Protein AF-A0A7V7MYS0-F1 (afdb_monomer_lite)

Secondary structure (DSSP, 8-state):
--EEEEE-GGGHHHHHHT--------TTS----TT-EEEEEETTT--EEEEEE--------GGG--HHHHHHTTS-HHHHHHHHHHH-TT-

Radius of gyration: 13.1 Å; chains: 1; bounding box: 32×26×35 Å

Foldseek 3Di:
DAAEDEDEPVCLVCVVVVLQPDDDDDPVDDDDDFQHKYFYAYPPPRDGDDIDGDHDDDDDDLVRDDQVNQVSVVHGSVVVSVVVCVVPVPD

pLDDT: mean 90.18, std 6.96, range [51.91, 96.5]

Sequence (91 aa):
MSHTIHFYDDLIPTVLSGDKTITIRSQTGRRYQPGMRLEVLRHSDGERVAEIEVVDVKNIHFQDLNDSHAVQEHMKLAELRELIQQIYPDI

Structure (mmCIF, N/CA/C/O backbone):
data_AF-A0A7V7MYS0-F1
#
_entry.id   AF-A0A7V7MYS0-F1
#
loop_
_atom_site.group_PDB
_atom_site.id
_atom_site.type_symbol
_atom_site.label_atom_id
_atom_site.label_alt_id
_atom_site.label_comp_id
_atom_site.label_asym_id
_atom_site.label_entity_id
_atom_site.label_seq_id
_atom_site.pdbx_PDB_ins_code
_atom_site.Cartn_x
_atom_site.Cartn_y
_atom_site.Cartn_z
_atom_site.occupancy
_atom_site.B_iso_or_equiv
_atom_site.auth_seq_id
_atom_site.auth_comp_id
_atom_site.auth_asym_id
_atom_site.auth_atom_id
_atom_site.pdbx_PDB_model_num
ATOM 1 N N . MET A 1 1 ? -2.821 -8.458 21.019 1.00 51.91 1 MET A N 1
ATOM 2 C CA . MET A 1 1 ? -2.011 -7.407 20.368 1.00 51.91 1 MET A CA 1
ATOM 3 C C . MET A 1 1 ? -2.642 -7.129 19.018 1.00 51.91 1 MET A C 1
ATOM 5 O O . MET A 1 1 ? -2.886 -8.091 18.299 1.00 51.91 1 MET A O 1
ATOM 9 N N . SER A 1 2 ? -2.984 -5.877 18.716 1.00 69.00 2 SER A N 1
ATOM 10 C CA . SER A 1 2 ? -3.505 -5.493 17.401 1.00 69.00 2 SER A CA 1
ATOM 11 C C . SER A 1 2 ? -2.364 -5.484 16.381 1.00 69.00 2 SER A C 1
ATOM 13 O O . SER A 1 2 ? -1.262 -5.002 16.654 1.00 69.00 2 SER A O 1
ATOM 15 N N . HIS A 1 3 ? -2.606 -6.080 15.216 1.00 90.69 3 HIS A N 1
ATOM 16 C CA . HIS A 1 3 ? -1.697 -5.987 14.082 1.00 90.69 3 HIS A CA 1
ATOM 17 C C . HIS A 1 3 ? -2.097 -4.760 13.270 1.00 90.69 3 HIS A C 1
ATOM 19 O O . HIS A 1 3 ? -3.278 -4.515 13.058 1.00 90.69 3 HIS A O 1
ATOM 25 N N . THR A 1 4 ? -1.115 -3.982 12.837 1.00 93.62 4 THR A N 1
ATOM 26 C CA . THR A 1 4 ? -1.331 -2.713 12.134 1.00 93.62 4 THR A CA 1
ATOM 27 C C . THR A 1 4 ? -0.594 -2.722 10.804 1.00 93.62 4 THR A C 1
ATOM 29 O O . THR A 1 4 ? 0.465 -3.353 10.675 1.00 93.62 4 THR A O 1
ATOM 32 N N . ILE A 1 5 ? -1.146 -2.003 9.833 1.00 93.81 5 ILE A N 1
ATOM 33 C CA . ILE A 1 5 ? -0.536 -1.728 8.537 1.00 93.81 5 ILE A CA 1
ATOM 34 C C . ILE A 1 5 ? -0.709 -0.248 8.207 1.00 93.81 5 ILE A C 1
ATOM 36 O O . ILE A 1 5 ? -1.783 0.312 8.404 1.00 93.81 5 ILE A O 1
ATOM 40 N N . HIS A 1 6 ? 0.353 0.379 7.705 1.00 93.69 6 HIS A N 1
ATOM 41 C CA . HIS A 1 6 ? 0.326 1.784 7.312 1.00 93.69 6 HIS A CA 1
ATOM 42 C C . HIS A 1 6 ? 0.207 1.920 5.796 1.00 93.69 6 HIS A C 1
ATOM 44 O O . HIS A 1 6 ? 0.819 1.145 5.048 1.00 93.69 6 HIS A O 1
ATOM 50 N N . PHE A 1 7 ? -0.555 2.919 5.362 1.00 93.38 7 PHE A N 1
ATOM 51 C CA . PHE A 1 7 ? -0.659 3.339 3.967 1.00 93.38 7 PHE A CA 1
ATOM 52 C C . PHE A 1 7 ? -0.476 4.847 3.852 1.00 93.38 7 PHE A C 1
ATOM 54 O O . PHE A 1 7 ? -0.884 5.596 4.740 1.00 93.38 7 PHE A O 1
ATOM 61 N N . TYR A 1 8 ? 0.132 5.277 2.746 1.00 91.62 8 TYR A N 1
ATOM 62 C CA . TYR A 1 8 ? 0.210 6.690 2.396 1.00 91.62 8 TYR A CA 1
ATOM 63 C C . TYR A 1 8 ? -1.186 7.288 2.242 1.00 91.62 8 TYR A C 1
ATOM 65 O O . TYR A 1 8 ? -2.113 6.619 1.786 1.00 91.62 8 TYR A O 1
ATOM 73 N N . ASP A 1 9 ? -1.305 8.555 2.613 1.00 93.00 9 ASP A N 1
ATOM 74 C CA . ASP A 1 9 ? -2.546 9.320 2.658 1.00 93.00 9 ASP A CA 1
ATOM 75 C C . ASP A 1 9 ? -3.338 9.244 1.346 1.00 93.00 9 ASP A C 1
ATOM 77 O O . ASP A 1 9 ? -4.540 8.983 1.375 1.00 93.00 9 ASP A O 1
ATOM 81 N N . ASP A 1 10 ? -2.653 9.355 0.206 1.00 91.19 10 ASP A N 1
ATOM 82 C CA . ASP A 1 10 ? -3.264 9.304 -1.129 1.00 91.19 10 ASP A CA 1
ATOM 83 C C . ASP A 1 10 ? -3.862 7.929 -1.479 1.00 91.19 10 ASP A C 1
ATOM 85 O O . ASP A 1 10 ? -4.744 7.830 -2.330 1.00 91.19 10 ASP A O 1
ATOM 89 N N . LEU A 1 11 ? -3.420 6.860 -0.807 1.00 90.81 11 LEU A N 1
ATOM 90 C CA . LEU A 1 11 ? -3.941 5.501 -0.987 1.00 90.81 11 LEU A CA 1
ATOM 91 C C . LEU A 1 11 ? -5.103 5.185 -0.039 1.00 90.81 11 LEU A C 1
ATOM 93 O O . LEU A 1 11 ? -5.806 4.200 -0.244 1.00 90.81 11 LEU A O 1
ATOM 97 N N . ILE A 1 12 ? -5.337 5.989 1.002 1.00 94.50 12 ILE A N 1
ATOM 98 C CA . ILE A 1 12 ? -6.434 5.733 1.945 1.00 94.50 12 ILE A CA 1
ATOM 99 C C . ILE A 1 12 ? -7.799 5.688 1.242 1.00 94.50 12 ILE A C 1
ATOM 101 O O . ILE A 1 12 ? -8.541 4.737 1.497 1.00 94.50 12 ILE A O 1
ATOM 105 N N . PRO A 1 13 ? -8.144 6.618 0.326 1.00 94.50 13 PRO A N 1
ATOM 106 C CA . PRO A 1 13 ? -9.412 6.544 -0.392 1.00 94.50 13 PRO A CA 1
ATOM 107 C C . PRO A 1 13 ? -9.596 5.235 -1.171 1.00 94.50 13 PRO A C 1
ATOM 109 O O . PRO A 1 13 ? -10.699 4.698 -1.166 1.00 94.50 13 PRO A O 1
ATOM 112 N N . THR A 1 14 ? -8.533 4.692 -1.781 1.00 91.75 14 THR A N 1
ATOM 113 C CA . THR A 1 14 ? -8.605 3.451 -2.578 1.00 91.75 14 THR A CA 1
ATOM 114 C C . THR A 1 14 ? -8.667 2.193 -1.712 1.00 91.75 14 THR A C 1
ATOM 116 O O . THR A 1 14 ? -9.277 1.199 -2.104 1.00 91.75 14 THR A O 1
ATOM 119 N N . VAL A 1 15 ? -8.090 2.232 -0.506 1.00 93.12 15 VAL A N 1
ATOM 120 C CA . VAL A 1 15 ? -8.286 1.184 0.509 1.00 93.12 15 VAL A CA 1
ATOM 121 C C . VAL A 1 15 ? -9.730 1.193 1.017 1.00 93.12 15 VAL A C 1
ATOM 123 O O . VAL A 1 15 ? -10.332 0.132 1.157 1.00 93.12 15 VAL A O 1
ATOM 126 N N . LEU A 1 16 ? -10.302 2.375 1.272 1.00 94.00 16 LEU A N 1
ATOM 127 C CA . LEU A 1 16 ? -11.675 2.515 1.772 1.00 94.00 16 LEU A CA 1
ATOM 128 C C . LEU A 1 16 ? -12.738 2.169 0.719 1.00 94.00 16 LEU A C 1
ATOM 130 O O . LEU A 1 16 ? -13.775 1.616 1.080 1.00 94.00 16 LEU A O 1
ATOM 134 N N . SER A 1 17 ? -12.501 2.477 -0.561 1.00 93.69 17 SER A N 1
ATOM 135 C CA . SER A 1 17 ? -13.404 2.100 -1.660 1.00 93.69 17 SER A CA 1
ATOM 136 C C . SER A 1 17 ? -13.324 0.614 -2.022 1.00 93.69 17 SER A C 1
ATOM 138 O O . SER A 1 17 ? -14.255 0.087 -2.627 1.00 93.69 17 SER A O 1
ATOM 140 N N . GLY A 1 18 ? -12.236 -0.065 -1.643 1.00 89.31 18 GLY A N 1
ATOM 141 C CA . GLY A 1 18 ? -11.962 -1.452 -2.016 1.00 89.31 18 GLY A CA 1
ATOM 142 C C . GLY A 1 18 ? -11.333 -1.616 -3.403 1.00 89.31 18 GLY A C 1
ATOM 143 O O . GLY A 1 18 ? -11.143 -2.749 -3.839 1.00 89.31 18 GLY A O 1
ATOM 144 N N . ASP A 1 19 ? -10.979 -0.518 -4.080 1.00 88.62 19 ASP A N 1
ATOM 145 C CA . ASP A 1 19 ? -10.284 -0.565 -5.374 1.00 88.62 19 ASP A CA 1
ATOM 146 C C . ASP A 1 19 ? -8.872 -1.148 -5.222 1.00 88.62 19 ASP A C 1
ATOM 148 O O . ASP A 1 19 ? -8.401 -1.920 -6.060 1.00 88.62 19 ASP A O 1
ATOM 152 N N . LYS A 1 20 ? -8.209 -0.829 -4.102 1.00 88.56 20 LYS A N 1
ATOM 153 C CA . LYS A 1 20 ? -6.907 -1.388 -3.751 1.00 88.56 20 LYS A CA 1
ATOM 154 C C . LYS A 1 20 ? -7.068 -2.712 -3.008 1.00 88.56 20 LYS A C 1
ATOM 156 O O . LYS A 1 20 ? -7.337 -2.737 -1.809 1.00 88.56 20 LYS A O 1
ATOM 161 N N . THR A 1 21 ? -6.813 -3.819 -3.703 1.00 87.75 21 THR A N 1
ATOM 162 C CA . THR A 1 21 ? -6.980 -5.177 -3.151 1.00 87.75 21 THR A CA 1
ATOM 163 C C . THR A 1 21 ? -5.674 -5.878 -2.773 1.00 87.75 21 THR A C 1
ATOM 165 O O . THR A 1 21 ? -5.718 -6.905 -2.097 1.00 87.75 21 THR A O 1
ATOM 168 N N . ILE A 1 22 ? -4.512 -5.360 -3.192 1.00 90.81 22 ILE A N 1
ATOM 169 C CA . ILE A 1 22 ? -3.197 -5.909 -2.821 1.00 90.81 22 ILE A CA 1
ATOM 170 C C . ILE A 1 22 ? -2.277 -4.843 -2.231 1.00 90.81 22 ILE A C 1
ATOM 172 O O . ILE A 1 22 ? -2.476 -3.637 -2.410 1.00 90.81 22 ILE A O 1
ATOM 176 N N . THR A 1 23 ? -1.247 -5.310 -1.531 1.00 91.81 23 THR A N 1
ATOM 177 C CA . THR A 1 23 ? -0.164 -4.476 -1.018 1.00 91.81 23 THR A CA 1
ATOM 178 C C . THR A 1 23 ? 1.152 -5.253 -1.042 1.00 91.81 23 THR A C 1
ATOM 180 O O . THR A 1 23 ? 1.214 -6.391 -0.573 1.00 91.81 23 THR A O 1
ATOM 183 N N . ILE A 1 24 ? 2.208 -4.657 -1.588 1.00 89.88 24 ILE A N 1
ATOM 184 C CA . ILE A 1 24 ? 3.553 -5.233 -1.632 1.00 89.88 24 ILE A CA 1
ATOM 185 C C . ILE A 1 24 ? 4.350 -4.741 -0.419 1.00 89.88 24 ILE A C 1
ATOM 187 O O . ILE A 1 24 ? 4.330 -3.560 -0.051 1.00 89.88 24 ILE A O 1
ATOM 191 N N . ARG A 1 25 ? 5.032 -5.670 0.256 1.00 89.62 25 ARG A N 1
ATOM 192 C CA . ARG A 1 25 ? 5.820 -5.417 1.469 1.00 89.62 25 ARG A CA 1
ATOM 193 C C . ARG A 1 25 ? 7.104 -6.241 1.430 1.00 89.62 25 ARG A C 1
ATOM 195 O O . ARG A 1 25 ? 7.086 -7.380 0.971 1.00 89.62 25 ARG A O 1
ATOM 202 N N . SER A 1 26 ? 8.198 -5.683 1.947 1.00 86.62 26 SER A N 1
ATOM 203 C CA . SER A 1 26 ? 9.442 -6.442 2.121 1.00 86.62 26 SER A CA 1
ATOM 204 C C . SER A 1 26 ? 9.264 -7.586 3.125 1.00 86.62 26 SER A C 1
ATOM 206 O O . SER A 1 26 ? 8.618 -7.430 4.166 1.00 86.62 26 SER A O 1
ATOM 208 N N . GLN A 1 27 ? 9.907 -8.720 2.841 1.00 80.94 27 GLN A N 1
ATOM 209 C CA . GLN A 1 27 ? 9.919 -9.902 3.703 1.00 80.94 27 GLN A CA 1
ATOM 210 C C . GLN A 1 27 ? 10.650 -9.669 5.040 1.00 80.94 27 GLN A C 1
ATOM 212 O O . GLN A 1 27 ? 10.403 -10.392 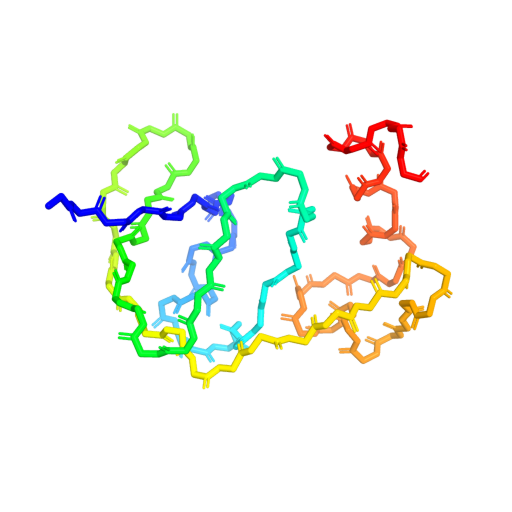6.005 1.00 80.94 27 GLN A O 1
ATOM 217 N N . THR A 1 28 ? 11.535 -8.668 5.119 1.00 72.56 28 THR A N 1
ATOM 218 C CA . THR A 1 28 ? 12.295 -8.341 6.341 1.00 72.56 28 THR A CA 1
ATOM 219 C C . THR A 1 28 ? 11.454 -7.636 7.407 1.00 72.56 28 THR A C 1
ATOM 221 O O . THR A 1 28 ? 11.875 -7.541 8.559 1.00 72.56 28 THR A O 1
ATOM 224 N N . GLY A 1 29 ? 10.264 -7.151 7.040 1.00 69.38 29 GLY A N 1
ATOM 225 C CA . GLY A 1 29 ? 9.333 -6.493 7.947 1.00 69.38 29 GLY A CA 1
ATOM 226 C C . GLY A 1 29 ? 8.463 -7.461 8.757 1.00 69.38 29 GLY A C 1
ATOM 227 O O . GLY A 1 29 ? 8.817 -8.605 9.047 1.00 69.38 29 GLY A O 1
ATOM 228 N N . ARG A 1 30 ? 7.270 -6.987 9.136 1.00 75.94 30 ARG A N 1
ATOM 229 C CA . ARG A 1 30 ? 6.244 -7.825 9.771 1.00 75.94 30 ARG A CA 1
ATOM 230 C C . ARG A 1 30 ? 5.823 -8.954 8.828 1.00 75.94 30 ARG A C 1
ATOM 232 O O . ARG A 1 30 ? 5.464 -8.701 7.681 1.00 75.94 30 ARG A O 1
ATOM 239 N N . ARG A 1 31 ? 5.801 -10.189 9.338 1.00 81.50 31 ARG A N 1
ATOM 240 C CA . ARG A 1 31 ? 5.241 -11.337 8.614 1.00 81.50 31 ARG A CA 1
ATOM 241 C C . ARG A 1 31 ? 3.725 -11.346 8.761 1.00 81.50 31 ARG A C 1
ATOM 243 O O . ARG A 1 31 ? 3.215 -11.565 9.858 1.00 81.50 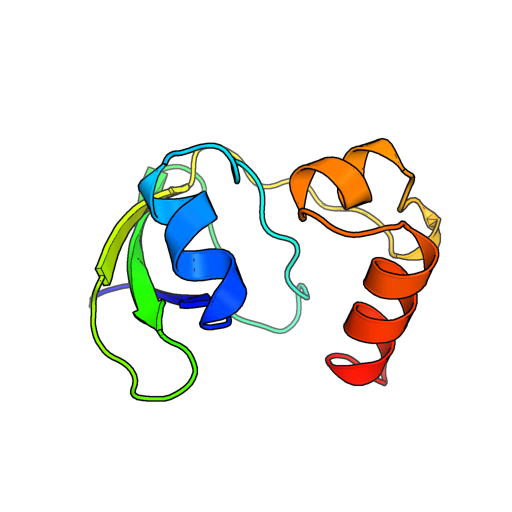31 ARG A O 1
ATOM 250 N N . TYR A 1 32 ? 3.033 -11.119 7.653 1.00 90.19 32 TYR A N 1
ATOM 251 C CA . TYR A 1 32 ? 1.588 -11.286 7.548 1.00 90.19 32 TYR A CA 1
ATOM 252 C C . TYR A 1 32 ? 1.252 -12.739 7.208 1.00 90.19 32 TYR A C 1
ATOM 254 O O . TYR A 1 32 ? 2.038 -13.431 6.559 1.00 90.19 32 TYR A O 1
ATOM 262 N N . GLN A 1 33 ? 0.095 -13.203 7.664 1.00 92.00 33 GLN A N 1
ATOM 263 C CA . GLN A 1 33 ? -0.426 -14.543 7.417 1.00 92.00 33 GLN A CA 1
ATOM 264 C C . GLN A 1 33 ? -1.908 -14.442 7.046 1.00 92.00 33 GLN A C 1
ATOM 266 O O . GLN A 1 33 ? -2.588 -13.546 7.557 1.00 92.00 33 GLN A O 1
ATOM 271 N N . PRO A 1 34 ? -2.422 -15.349 6.199 1.00 95.12 34 PRO A N 1
ATOM 272 C CA . PRO A 1 34 ? -3.852 -15.436 5.932 1.00 95.12 34 PRO A CA 1
ATOM 273 C C . PRO A 1 34 ? -4.682 -15.547 7.222 1.00 95.12 34 PRO A C 1
ATOM 275 O O . PRO A 1 34 ? -4.269 -16.202 8.180 1.00 95.12 34 PRO A O 1
ATOM 278 N N . GLY A 1 35 ? -5.838 -14.885 7.257 1.00 95.00 35 GLY A N 1
ATOM 279 C CA . GLY A 1 35 ? -6.735 -14.802 8.414 1.00 95.00 35 GLY A CA 1
ATOM 280 C C . GLY A 1 35 ? -6.345 -13.749 9.460 1.00 95.00 35 GLY A C 1
ATOM 281 O O . GLY A 1 35 ? -7.068 -13.551 10.439 1.00 95.00 35 GLY A O 1
ATOM 282 N N . MET A 1 36 ? -5.219 -13.046 9.291 1.00 94.50 36 MET A N 1
ATOM 283 C CA . MET A 1 36 ? -4.871 -11.929 10.171 1.00 94.50 36 MET A CA 1
ATOM 284 C C . MET A 1 36 ? -5.766 -10.722 9.899 1.00 94.50 36 MET A C 1
ATOM 286 O O . MET A 1 36 ? -5.857 -10.256 8.765 1.00 94.50 36 MET A O 1
ATOM 290 N N . ARG A 1 37 ? -6.343 -10.157 10.964 1.00 95.31 37 ARG A N 1
ATOM 291 C CA . ARG A 1 37 ? -7.011 -8.852 10.922 1.00 95.31 37 ARG A CA 1
ATOM 292 C C . ARG A 1 37 ? -6.032 -7.740 11.261 1.00 95.31 37 ARG A C 1
ATOM 294 O O . ARG A 1 37 ? -5.318 -7.831 12.264 1.00 95.31 37 ARG A O 1
ATOM 301 N N . LEU A 1 38 ? -5.992 -6.723 10.409 1.00 94.88 38 LEU A N 1
ATOM 302 C CA . LEU A 1 38 ? -5.074 -5.597 10.495 1.00 94.88 38 LEU A CA 1
ATOM 303 C C . LEU A 1 38 ? -5.855 -4.292 10.628 1.00 94.88 38 LEU A C 1
ATOM 305 O O . LEU A 1 38 ? -6.757 -4.020 9.839 1.00 94.88 38 LEU A O 1
ATOM 309 N N . GLU A 1 39 ? -5.452 -3.452 11.573 1.00 96.25 39 GLU A N 1
ATOM 310 C CA . GLU A 1 39 ? -5.874 -2.057 11.621 1.00 96.25 39 GLU A CA 1
ATOM 311 C C . GLU A 1 39 ? -5.097 -1.263 10.569 1.00 96.25 39 GLU A C 1
ATOM 313 O O . GLU A 1 39 ? -3.861 -1.262 10.546 1.00 96.25 39 GLU A O 1
ATOM 318 N N . VAL A 1 40 ? -5.833 -0.593 9.690 1.00 95.75 40 VAL A N 1
ATOM 319 C CA . VAL A 1 40 ? -5.279 0.298 8.676 1.00 95.75 40 VAL A CA 1
ATOM 320 C C . VAL A 1 40 ? -5.060 1.657 9.319 1.00 95.75 40 VAL A C 1
ATOM 322 O O . VAL A 1 40 ? -6.019 2.295 9.759 1.00 95.75 40 VAL A O 1
ATOM 325 N N . LEU A 1 41 ? -3.802 2.086 9.365 1.00 96.50 41 LEU A N 1
ATOM 326 C CA . LEU A 1 41 ? -3.386 3.377 9.896 1.00 96.50 41 LEU A CA 1
ATOM 327 C C . LEU A 1 41 ? -2.908 4.290 8.759 1.00 96.50 41 LEU A C 1
ATOM 329 O O . LEU A 1 41 ? -2.193 3.849 7.853 1.00 96.50 41 LEU A O 1
ATOM 333 N N . ARG A 1 42 ? -3.263 5.572 8.812 1.00 96.06 42 ARG A N 1
ATOM 334 C CA . ARG A 1 42 ? -2.706 6.592 7.916 1.00 96.06 42 ARG A CA 1
ATOM 335 C C . ARG A 1 42 ? -1.226 6.806 8.239 1.00 96.06 42 ARG A C 1
ATOM 337 O O . ARG A 1 42 ? -0.829 6.813 9.403 1.00 96.06 42 ARG A O 1
ATOM 344 N N . HIS A 1 43 ? -0.383 6.929 7.217 1.00 93.69 43 HIS A N 1
ATOM 345 C CA . HIS A 1 43 ? 1.063 7.053 7.408 1.00 93.69 43 HIS A CA 1
ATOM 346 C C . HIS A 1 43 ? 1.472 8.390 8.047 1.00 93.69 43 HIS A C 1
ATOM 348 O O . HIS A 1 43 ? 2.412 8.408 8.837 1.00 93.69 43 HIS A O 1
ATOM 354 N N . SER A 1 44 ? 0.798 9.495 7.718 1.00 93.38 44 SER A N 1
ATOM 355 C CA . SER A 1 44 ? 1.164 10.838 8.188 1.00 93.38 44 SER A CA 1
ATOM 356 C C . SER A 1 44 ? 0.944 11.071 9.688 1.00 93.38 44 SER A C 1
ATOM 358 O O . SER A 1 44 ? 1.796 11.683 10.331 1.00 93.38 44 SER A O 1
ATOM 360 N N . ASP A 1 45 ? -0.164 10.584 10.251 1.00 95.06 45 ASP A N 1
ATOM 361 C CA . ASP A 1 45 ? -0.588 10.877 11.630 1.00 95.06 45 ASP A CA 1
ATOM 362 C C . ASP A 1 45 ? -0.898 9.631 12.482 1.00 95.06 45 ASP A C 1
ATOM 364 O O . ASP A 1 45 ? -1.076 9.739 13.696 1.00 95.06 45 ASP A O 1
ATOM 368 N N . GLY A 1 46 ? -0.922 8.438 11.880 1.00 95.25 46 GLY A N 1
ATOM 369 C CA . GLY A 1 46 ? -1.239 7.188 12.569 1.00 95.25 46 GLY A CA 1
ATOM 370 C C . GLY A 1 46 ? -2.724 6.991 12.881 1.00 95.25 46 GLY A C 1
ATOM 371 O O . GLY A 1 46 ? -3.054 6.074 13.635 1.00 95.25 46 GLY A O 1
ATOM 372 N N . GLU A 1 47 ? -3.624 7.806 12.323 1.00 95.88 47 GLU A N 1
ATOM 373 C CA . GLU A 1 47 ? -5.068 7.665 12.512 1.00 95.88 47 GLU A CA 1
ATOM 374 C C . GLU A 1 47 ? -5.556 6.307 11.989 1.00 95.88 47 GLU A C 1
ATOM 376 O O . GLU A 1 47 ? -5.249 5.906 10.862 1.00 95.88 47 GLU A O 1
ATOM 381 N N . ARG A 1 48 ? -6.353 5.593 12.795 1.00 95.94 48 ARG A N 1
ATOM 382 C CA . ARG A 1 48 ? -7.009 4.354 12.366 1.00 95.94 48 ARG A CA 1
ATOM 383 C C . ARG A 1 48 ? -8.190 4.676 11.460 1.00 95.94 48 ARG A C 1
ATOM 385 O O . ARG A 1 48 ? -9.186 5.225 11.920 1.00 95.94 48 ARG A O 1
ATOM 392 N N . VAL A 1 49 ? -8.117 4.227 10.213 1.00 95.75 49 VAL A N 1
ATOM 393 C CA . VAL A 1 49 ? -9.135 4.515 9.191 1.00 95.75 49 VAL A CA 1
ATOM 394 C C . VAL A 1 49 ? -9.997 3.308 8.825 1.00 95.75 49 VAL A C 1
ATOM 396 O O . VAL A 1 49 ? -11.150 3.482 8.444 1.00 95.75 49 VAL A O 1
ATOM 399 N N . ALA A 1 50 ? -9.481 2.081 8.956 1.00 94.56 50 ALA A N 1
ATOM 400 C CA . ALA A 1 50 ? -10.214 0.860 8.612 1.00 94.56 50 ALA A CA 1
ATOM 401 C C . ALA A 1 50 ? -9.670 -0.382 9.336 1.00 94.56 50 ALA A C 1
ATOM 403 O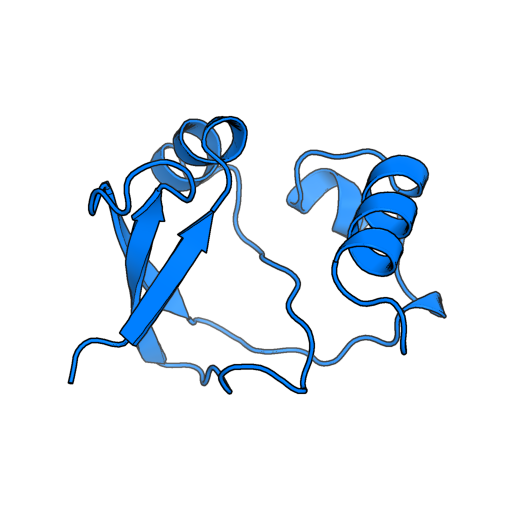 O . ALA A 1 50 ? -8.657 -0.331 10.037 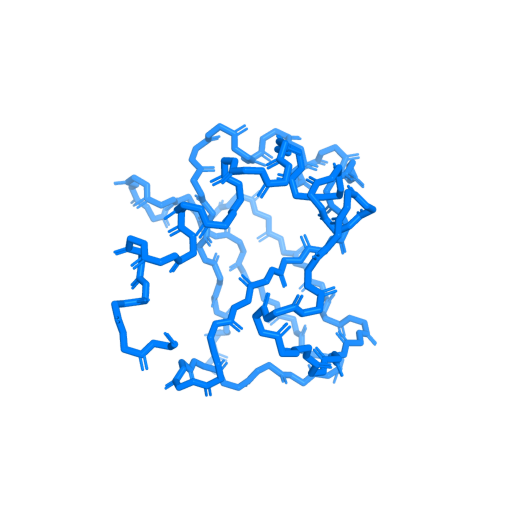1.00 94.56 50 ALA A O 1
ATOM 404 N N . GLU A 1 51 ? -10.346 -1.511 9.140 1.00 95.69 51 GLU A N 1
ATOM 405 C CA . GLU A 1 51 ? -9.852 -2.851 9.458 1.00 95.69 51 GLU A CA 1
ATOM 406 C C . GLU A 1 51 ? -9.954 -3.719 8.204 1.00 95.69 51 GLU A C 1
ATOM 408 O O . GLU A 1 51 ? -10.962 -3.667 7.500 1.00 95.69 51 GLU A O 1
ATOM 413 N N . ILE A 1 52 ? -8.911 -4.497 7.926 1.00 95.12 52 ILE A N 1
ATOM 414 C CA . ILE A 1 52 ? -8.852 -5.415 6.784 1.00 95.12 52 ILE A CA 1
ATOM 415 C C . ILE A 1 52 ? -8.451 -6.814 7.239 1.00 95.12 52 ILE A C 1
ATOM 417 O O . ILE A 1 52 ? -7.826 -6.984 8.286 1.00 95.12 52 ILE A O 1
ATOM 421 N N . GLU A 1 53 ? -8.768 -7.815 6.425 1.00 95.56 53 GLU A N 1
ATOM 422 C CA . GLU A 1 53 ? -8.315 -9.190 6.611 1.00 95.56 53 GLU A CA 1
ATOM 423 C C . GLU A 1 53 ? -7.322 -9.573 5.512 1.00 95.56 53 GLU A C 1
ATOM 425 O O . GLU A 1 53 ? -7.542 -9.312 4.329 1.00 95.56 53 GLU A O 1
ATOM 430 N N . VAL A 1 54 ? -6.218 -10.206 5.902 1.00 95.19 54 VAL A N 1
ATOM 431 C CA . VAL A 1 54 ? -5.266 -10.787 4.955 1.00 95.19 54 VAL A CA 1
ATOM 432 C C . VAL A 1 54 ? -5.860 -12.081 4.417 1.00 95.19 54 VAL A C 1
ATOM 434 O O . VAL A 1 54 ? -5.973 -13.061 5.148 1.00 95.19 54 VAL A O 1
ATOM 437 N N . VAL A 1 55 ? -6.217 -12.098 3.136 1.00 96.06 55 VAL A N 1
ATOM 438 C CA . VAL A 1 55 ? -6.802 -13.284 2.490 1.00 96.06 55 VAL A CA 1
ATOM 439 C C . VAL A 1 55 ? -5.750 -14.271 1.981 1.00 96.06 55 VAL A C 1
ATOM 441 O O . VAL A 1 55 ? -5.962 -15.478 2.044 1.00 96.06 55 VAL A O 1
ATOM 444 N N . ASP A 1 56 ? -4.611 -13.777 1.496 1.00 94.62 56 ASP A N 1
ATOM 445 C CA . ASP A 1 56 ? -3.526 -14.588 0.942 1.00 94.62 56 ASP A CA 1
ATOM 446 C C . ASP A 1 56 ? -2.192 -13.829 1.033 1.00 94.62 56 ASP A C 1
ATOM 448 O O . ASP A 1 56 ? -2.172 -12.598 1.122 1.00 94.62 56 ASP A O 1
ATOM 452 N N . VAL A 1 57 ? -1.074 -14.556 1.007 1.00 93.25 57 VAL A N 1
ATOM 453 C CA . VAL A 1 57 ? 0.282 -13.991 0.985 1.00 93.25 57 VAL A CA 1
ATOM 454 C C . VAL A 1 57 ? 1.113 -14.735 -0.051 1.00 93.25 57 VAL A C 1
ATOM 456 O O . VAL A 1 57 ? 1.359 -15.933 0.075 1.00 93.25 57 VAL A O 1
ATOM 459 N N . LYS A 1 58 ? 1.596 -14.004 -1.059 1.00 91.62 58 LYS A N 1
ATOM 460 C CA . LYS A 1 58 ? 2.446 -14.545 -2.125 1.00 91.62 58 LYS A CA 1
ATOM 461 C C . LYS A 1 58 ? 3.802 -13.861 -2.122 1.00 91.62 58 LYS A C 1
ATOM 463 O O . LYS A 1 58 ? 3.884 -12.638 -2.058 1.00 91.62 58 LYS A O 1
ATOM 468 N N . ASN A 1 59 ? 4.856 -14.663 -2.231 1.00 91.00 59 ASN A N 1
ATOM 469 C CA . ASN A 1 59 ? 6.199 -14.147 -2.455 1.00 91.00 59 ASN A CA 1
ATOM 470 C C . ASN A 1 59 ? 6.369 -13.815 -3.937 1.00 91.00 59 ASN A C 1
ATOM 472 O O . ASN A 1 59 ? 5.950 -14.583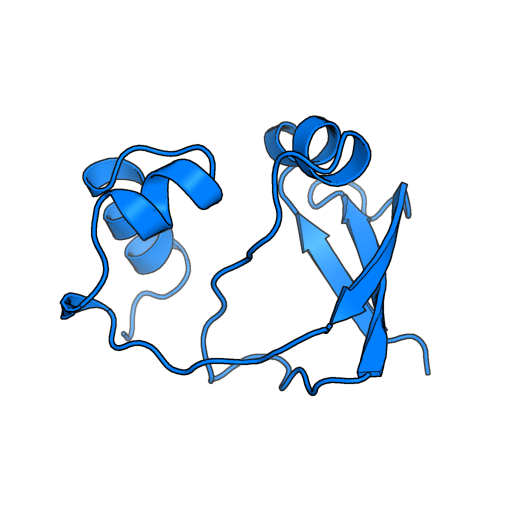 -4.802 1.00 91.00 59 ASN A O 1
ATOM 476 N N . ILE A 1 60 ? 7.020 -12.692 -4.208 1.00 90.44 60 ILE A N 1
ATOM 477 C CA . ILE A 1 60 ? 7.379 -12.254 -5.550 1.00 90.44 60 ILE A CA 1
ATOM 478 C C . ILE A 1 60 ? 8.796 -11.691 -5.508 1.00 90.44 60 ILE A C 1
ATOM 480 O O . ILE A 1 60 ? 9.148 -10.974 -4.569 1.00 90.44 60 ILE A O 1
ATOM 484 N N . HIS A 1 61 ? 9.622 -12.027 -6.499 1.00 91.12 61 HIS A N 1
ATOM 485 C CA . HIS A 1 61 ? 10.921 -11.381 -6.636 1.00 91.12 61 HIS A CA 1
ATOM 486 C C . HIS A 1 61 ? 10.739 -9.994 -7.248 1.00 91.12 61 HIS A C 1
ATOM 488 O O . HIS A 1 61 ? 9.906 -9.798 -8.129 1.00 91.12 61 HIS A O 1
ATOM 494 N N . PHE A 1 62 ? 11.554 -9.029 -6.824 1.00 90.88 62 PHE A N 1
ATOM 495 C CA . PHE A 1 62 ? 11.487 -7.658 -7.333 1.00 90.88 62 PHE A CA 1
ATOM 496 C C . PHE A 1 62 ? 11.570 -7.588 -8.868 1.00 90.88 62 PHE A C 1
ATOM 498 O O . PHE A 1 62 ? 10.853 -6.821 -9.513 1.00 90.88 62 PHE A O 1
ATOM 505 N N . GLN A 1 63 ? 12.399 -8.434 -9.481 1.00 90.88 63 GLN A N 1
ATOM 506 C CA . GLN A 1 63 ? 12.525 -8.530 -10.936 1.00 90.88 63 GLN A CA 1
ATOM 507 C C . GLN A 1 63 ? 11.234 -8.990 -11.640 1.00 90.88 63 GLN A C 1
ATOM 509 O O . GLN A 1 63 ? 11.002 -8.569 -12.770 1.00 90.88 63 GLN A O 1
ATOM 514 N N . ASP A 1 64 ? 10.353 -9.730 -10.962 1.00 93.75 64 ASP A N 1
ATOM 515 C CA . ASP A 1 64 ? 9.123 -10.299 -11.535 1.00 93.75 64 ASP A CA 1
ATOM 516 C C . ASP A 1 64 ? 7.915 -9.339 -11.471 1.00 93.75 64 ASP A C 1
ATOM 518 O O . ASP A 1 64 ? 6.822 -9.661 -11.949 1.00 93.75 64 ASP A O 1
ATOM 522 N N . LEU A 1 65 ? 8.086 -8.141 -10.896 1.00 92.94 65 LEU A N 1
ATOM 523 C CA . LEU A 1 65 ? 7.052 -7.103 -10.904 1.00 92.94 65 LEU A CA 1
ATOM 524 C C . LEU A 1 65 ? 6.682 -6.704 -12.341 1.00 92.94 65 LEU A C 1
ATOM 526 O O . LEU A 1 65 ? 7.540 -6.527 -13.207 1.00 92.94 65 LEU A O 1
ATOM 530 N N . ASN A 1 66 ? 5.390 -6.513 -12.591 1.00 93.31 66 ASN A N 1
ATOM 531 C CA . ASN A 1 66 ? 4.846 -6.233 -13.919 1.00 93.31 66 ASN A CA 1
ATOM 532 C C . ASN A 1 66 ? 3.687 -5.232 -13.820 1.00 93.31 66 ASN A C 1
ATOM 534 O O . ASN A 1 66 ? 3.270 -4.871 -12.716 1.00 93.31 66 ASN A O 1
ATOM 538 N N . ASP A 1 67 ? 3.156 -4.797 -14.961 1.00 92.69 67 ASP A N 1
ATOM 539 C CA . ASP A 1 67 ? 2.101 -3.780 -15.008 1.00 92.69 67 ASP A CA 1
ATOM 540 C C . ASP A 1 67 ? 0.831 -4.186 -14.254 1.00 92.69 67 ASP A C 1
ATOM 542 O O . ASP A 1 67 ? 0.191 -3.335 -13.643 1.00 92.69 67 ASP A O 1
ATOM 546 N N . SER A 1 68 ? 0.491 -5.479 -14.213 1.00 90.75 68 SER A N 1
ATOM 547 C CA . SER A 1 68 ? -0.662 -5.946 -13.435 1.00 90.75 68 SER A CA 1
ATOM 548 C C . SER A 1 68 ? -0.476 -5.681 -11.942 1.00 90.75 68 SER A C 1
ATOM 550 O O . SER A 1 68 ? -1.432 -5.293 -11.278 1.00 90.75 68 SER A O 1
ATOM 552 N N . HIS A 1 69 ? 0.731 -5.881 -11.405 1.00 90.12 69 HIS A N 1
ATOM 553 C CA . HIS A 1 69 ? 1.024 -5.560 -10.005 1.00 90.12 69 HIS A CA 1
ATOM 554 C C . HIS A 1 69 ? 0.941 -4.050 -9.759 1.00 90.12 69 HIS A C 1
ATOM 556 O O . HIS A 1 69 ? 0.360 -3.617 -8.769 1.00 90.12 69 HIS A O 1
ATOM 562 N N . ALA A 1 70 ? 1.469 -3.248 -10.685 1.00 89.12 70 ALA A N 1
ATOM 563 C CA . ALA A 1 70 ? 1.480 -1.795 -10.562 1.00 89.12 70 ALA A CA 1
ATOM 564 C C . ALA A 1 70 ? 0.076 -1.179 -10.604 1.00 89.12 70 ALA A C 1
ATOM 566 O O . ALA A 1 70 ? -0.256 -0.364 -9.746 1.00 89.12 70 ALA A O 1
ATOM 567 N N . VAL A 1 71 ? -0.786 -1.632 -11.519 1.00 88.81 71 VAL A N 1
ATOM 568 C CA . VAL A 1 71 ? -2.179 -1.164 -11.608 1.00 88.81 71 VAL A CA 1
ATOM 569 C C . VAL A 1 71 ? -2.938 -1.424 -10.307 1.00 88.81 71 VAL A C 1
ATOM 571 O O . VAL A 1 71 ? -3.656 -0.544 -9.842 1.00 88.81 71 VAL A O 1
ATOM 574 N N . GLN A 1 72 ? -2.748 -2.586 -9.677 1.00 84.81 72 GLN A N 1
ATOM 575 C CA . GLN A 1 72 ? -3.400 -2.894 -8.397 1.00 84.81 72 GLN A CA 1
ATOM 576 C C . GLN A 1 72 ? -2.795 -2.112 -7.212 1.00 84.81 72 GLN A C 1
ATOM 578 O O . GLN A 1 72 ? -3.439 -1.920 -6.180 1.00 84.81 72 GLN A O 1
ATOM 583 N N . GLU A 1 73 ? -1.562 -1.625 -7.358 1.00 84.19 73 GLU A N 1
ATOM 584 C CA . GLU A 1 73 ? -0.945 -0.646 -6.458 1.00 84.19 73 GLU A CA 1
ATOM 585 C C . GLU A 1 73 ? -1.363 0.804 -6.770 1.00 84.19 73 GLU A C 1
ATOM 587 O O . GLU A 1 73 ? -0.972 1.705 -6.035 1.00 84.19 73 GLU A O 1
ATOM 592 N N . HIS A 1 74 ? -2.197 1.028 -7.796 1.00 84.81 74 HIS A N 1
ATOM 593 C CA . HIS A 1 74 ? -2.578 2.345 -8.324 1.00 84.81 74 HIS A CA 1
ATOM 594 C C . HIS A 1 74 ? -1.382 3.182 -8.823 1.00 84.81 74 HIS A C 1
ATOM 596 O O . HIS A 1 74 ? -1.357 4.402 -8.671 1.00 84.81 74 HIS A O 1
ATOM 602 N N . MET A 1 75 ? -0.390 2.534 -9.439 1.00 86.81 75 MET A N 1
ATOM 603 C CA . MET A 1 75 ? 0.842 3.162 -9.939 1.00 86.81 75 MET A CA 1
ATOM 604 C C . MET A 1 75 ? 1.231 2.622 -11.321 1.00 86.81 75 MET A C 1
ATOM 606 O O . MET A 1 75 ? 0.751 1.574 -11.757 1.00 86.81 75 MET A O 1
ATOM 610 N N . LYS A 1 76 ? 2.145 3.302 -12.024 1.00 92.62 76 LYS A N 1
ATOM 611 C CA . LYS A 1 76 ? 2.842 2.705 -13.178 1.00 92.62 76 LYS A CA 1
ATOM 612 C C . LYS A 1 76 ? 3.973 1.794 -12.705 1.00 92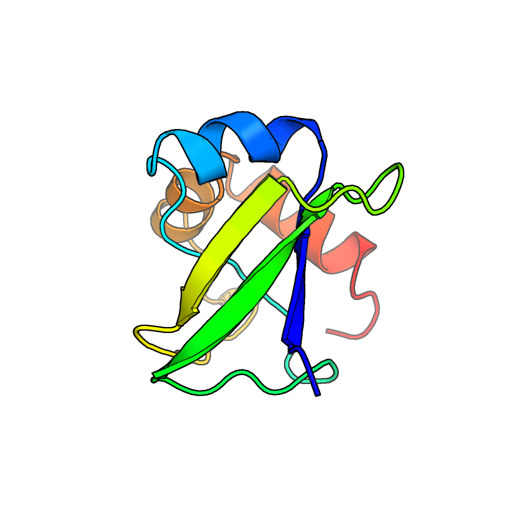.62 76 LYS A C 1
ATOM 614 O O . LYS A 1 76 ? 4.535 2.000 -11.633 1.00 92.62 76 LYS A O 1
ATOM 619 N N . LEU A 1 77 ? 4.370 0.816 -13.525 1.00 93.75 77 LEU A N 1
ATOM 620 C CA . LEU A 1 77 ? 5.424 -0.138 -13.150 1.00 93.75 77 LEU A CA 1
ATOM 621 C C . LEU A 1 77 ? 6.763 0.536 -12.818 1.00 93.75 77 LEU A C 1
ATOM 623 O O . LEU A 1 77 ? 7.429 0.120 -11.874 1.00 93.75 77 LEU A O 1
ATOM 627 N N . ALA A 1 78 ? 7.147 1.573 -13.567 1.00 93.75 78 ALA A N 1
ATOM 628 C CA . ALA A 1 78 ? 8.366 2.334 -13.293 1.00 93.75 78 ALA A CA 1
ATOM 629 C C . ALA A 1 78 ? 8.307 3.023 -11.919 1.00 93.75 78 ALA A C 1
ATOM 631 O O . ALA A 1 78 ? 9.201 2.826 -11.102 1.00 93.75 78 ALA A O 1
ATOM 632 N N . GLU A 1 79 ? 7.208 3.729 -11.637 1.00 92.31 79 GLU A N 1
ATOM 633 C CA . GLU A 1 79 ? 6.964 4.419 -10.362 1.00 92.31 79 GLU A CA 1
ATOM 634 C C . GLU A 1 79 ? 6.948 3.431 -9.186 1.00 92.31 79 GLU A C 1
ATOM 636 O O . GLU A 1 79 ? 7.584 3.674 -8.163 1.00 92.31 79 GLU A O 1
ATOM 641 N N . LEU A 1 80 ? 6.287 2.276 -9.347 1.00 91.50 80 LEU A N 1
ATOM 642 C CA . LEU A 1 80 ? 6.260 1.227 -8.325 1.00 91.50 80 LEU A CA 1
ATOM 643 C C . LEU A 1 80 ? 7.670 0.698 -8.027 1.00 91.50 80 LEU A C 1
ATOM 645 O O . LEU A 1 80 ? 8.035 0.531 -6.864 1.00 91.50 80 LEU A O 1
ATOM 649 N N . ARG A 1 81 ? 8.461 0.409 -9.069 1.00 93.00 81 ARG A N 1
ATOM 650 C CA . ARG A 1 81 ? 9.825 -0.117 -8.910 1.00 93.00 81 ARG A CA 1
ATOM 651 C C . ARG A 1 81 ? 10.740 0.897 -8.233 1.00 93.00 81 ARG A C 1
ATOM 653 O O . ARG A 1 81 ? 11.473 0.520 -7.323 1.00 93.00 81 ARG A O 1
ATOM 660 N N . GLU A 1 82 ? 10.670 2.161 -8.642 1.00 93.19 82 GLU A N 1
ATOM 661 C CA . GLU A 1 82 ? 11.428 3.251 -8.024 1.00 93.19 82 GLU A CA 1
ATOM 662 C C . GLU A 1 82 ? 11.059 3.419 -6.549 1.00 93.19 82 GLU A C 1
ATOM 664 O O . GLU A 1 82 ? 11.946 3.445 -5.696 1.00 93.19 82 GLU A O 1
ATOM 669 N N . LEU A 1 83 ? 9.763 3.450 -6.230 1.00 90.56 83 LEU A N 1
ATOM 670 C CA . LEU A 1 83 ? 9.282 3.566 -4.856 1.00 90.56 83 LEU A CA 1
ATOM 671 C C . LEU A 1 83 ? 9.764 2.400 -3.984 1.00 90.56 83 LEU A C 1
ATOM 673 O O . LEU A 1 83 ? 10.236 2.605 -2.868 1.00 90.56 83 LEU A O 1
ATOM 677 N N . ILE A 1 84 ? 9.675 1.170 -4.493 1.00 90.19 84 ILE A N 1
ATOM 678 C CA . ILE A 1 84 ? 10.133 -0.020 -3.772 1.00 90.19 84 ILE A CA 1
ATOM 679 C C . ILE A 1 84 ? 11.641 0.059 -3.482 1.00 90.19 84 ILE A C 1
ATOM 681 O O . ILE A 1 84 ? 12.031 -0.207 -2.347 1.00 90.19 84 ILE A O 1
ATOM 685 N N . GLN A 1 85 ? 12.469 0.493 -4.440 1.00 91.00 85 GLN A N 1
ATOM 686 C CA . GLN A 1 85 ? 13.913 0.669 -4.228 1.00 91.00 85 GLN A CA 1
ATOM 687 C C . GLN A 1 85 ? 14.236 1.819 -3.257 1.00 91.00 85 GLN A C 1
ATOM 689 O O . GLN A 1 85 ? 15.221 1.764 -2.527 1.00 91.00 85 GLN A O 1
ATOM 694 N N . GLN A 1 86 ? 13.414 2.873 -3.227 1.00 89.81 86 GLN A N 1
ATOM 695 C CA . GLN A 1 86 ? 13.569 3.979 -2.277 1.00 89.81 86 GLN A CA 1
ATOM 696 C C . GLN A 1 86 ? 13.255 3.553 -0.838 1.00 89.81 86 GLN A C 1
ATOM 698 O O . GLN A 1 86 ? 13.958 3.948 0.090 1.00 89.81 86 GLN A O 1
ATOM 703 N N . ILE A 1 87 ? 12.196 2.761 -0.647 1.00 87.38 87 ILE A N 1
ATOM 704 C CA . ILE A 1 87 ? 11.761 2.294 0.678 1.00 87.38 87 ILE A CA 1
ATOM 705 C C . ILE A 1 87 ? 12.661 1.158 1.180 1.00 87.38 87 ILE A C 1
ATOM 707 O O . ILE A 1 87 ? 12.926 1.052 2.379 1.00 87.38 87 ILE A O 1
ATOM 711 N N . TYR A 1 88 ? 13.132 0.308 0.271 1.00 87.25 88 TYR A N 1
ATOM 712 C CA . TYR A 1 88 ? 13.996 -0.826 0.560 1.00 87.25 88 TYR A CA 1
ATOM 713 C C . TYR A 1 88 ? 15.267 -0.694 -0.294 1.00 87.25 88 TYR A C 1
ATOM 715 O O . TYR A 1 88 ? 15.277 -1.109 -1.446 1.00 87.25 88 TYR A O 1
ATOM 723 N N . PRO A 1 89 ? 16.348 -0.097 0.227 1.00 82.75 89 PRO A N 1
ATOM 724 C CA . PRO A 1 89 ? 17.563 0.103 -0.563 1.00 82.75 89 PRO A CA 1
ATOM 725 C C . PRO A 1 89 ? 18.346 -1.196 -0.818 1.00 82.75 89 PRO A C 1
ATOM 727 O O . PRO A 1 89 ? 19.104 -1.256 -1.780 1.00 82.75 89 PRO A O 1
ATOM 730 N N . ASP A 1 90 ? 18.141 -2.227 0.010 1.00 81.44 90 ASP A N 1
ATOM 731 C CA . ASP A 1 90 ? 18.964 -3.448 0.046 1.00 81.44 90 ASP A CA 1
ATOM 732 C C . ASP A 1 90 ? 18.336 -4.672 -0.661 1.00 81.44 90 ASP A C 1
ATOM 734 O O . ASP A 1 90 ? 18.769 -5.804 -0.428 1.00 81.44 90 ASP A O 1
ATOM 738 N N . ILE A 1 91 ? 17.283 -4.475 -1.463 1.00 74.12 91 ILE A N 1
ATOM 739 C CA . ILE A 1 91 ? 16.623 -5.539 -2.256 1.00 74.12 91 ILE A CA 1
ATOM 740 C C . ILE A 1 91 ? 17.185 -5.664 -3.669 1.00 74.12 91 ILE A C 1
ATOM 742 O O . ILE A 1 91 ? 17.650 -4.643 -4.228 1.00 74.12 91 ILE A O 1
#